Protein AF-A0A0C3QRH8-F1 (afdb_monomer)

Sequence (125 aa):
MNTTADIFKEQITERPEIPARFGEDGGRFYVYYDQLADELDEDLTKRLKSQLDSLLIFAGLFAGVNSAFLAFTLPMMSVDPADDTNALLLQLVKGVNATINFEADLPSATFSPPSAIYPVNILFA

Foldseek 3Di:
DCPPVVVLPDPPPDQDDDDPDPCPVVCVNVSNVVVVVVVVVVVVVVVVVVVVVVVVVVVVVVLVVLVVLCVVLVCLQADDPVQQVVVVVVCVVVVPPPQCDDPCSGPRVPDDGDPVSVCSNVVSD

Mean predicted aligned error: 12.83 Å

Organism: NCBI:txid1051891

Radius of gyration: 36.83 Å; Cα contacts (8 Å, |Δi|>4): 52; chains: 1; bounding box: 86×25×94 Å

InterPro domains:
  IPR045338 Domain of unknown function DUF6535 [PF20153] (32-124)

Structure (mmCIF, N/CA/C/O backbone):
data_AF-A0A0C3QRH8-F1
#
_entry.id   AF-A0A0C3QRH8-F1
#
loop_
_atom_site.group_PDB
_atom_site.id
_atom_site.type_symbol
_atom_site.label_atom_id
_atom_site.label_alt_id
_atom_site.label_comp_id
_atom_site.label_asym_id
_atom_site.label_entity_id
_atom_site.label_seq_id
_atom_site.pdbx_PDB_ins_code
_atom_site.Cartn_x
_atom_site.Cartn_y
_atom_site.Cartn_z
_atom_site.occupancy
_atom_site.B_iso_or_equiv
_atom_site.auth_seq_id
_atom_site.auth_comp_id
_atom_site.auth_asym_id
_atom_site.auth_atom_id
_atom_site.pdbx_PDB_model_num
ATOM 1 N N . MET A 1 1 ? 53.864 -3.051 -40.011 1.00 37.59 1 MET A N 1
ATOM 2 C CA . MET A 1 1 ? 53.149 -1.763 -40.132 1.00 37.59 1 MET A CA 1
ATOM 3 C C . MET A 1 1 ? 51.740 -2.001 -39.619 1.00 37.59 1 MET A C 1
ATOM 5 O O . MET A 1 1 ? 51.000 -2.759 -40.224 1.00 37.59 1 MET A O 1
ATOM 9 N N . ASN A 1 2 ? 51.467 -1.500 -38.416 1.00 41.66 2 ASN A N 1
ATOM 10 C CA . ASN A 1 2 ? 50.391 -1.899 -37.497 1.00 41.66 2 ASN A CA 1
ATOM 11 C C . ASN A 1 2 ? 49.078 -1.119 -37.722 1.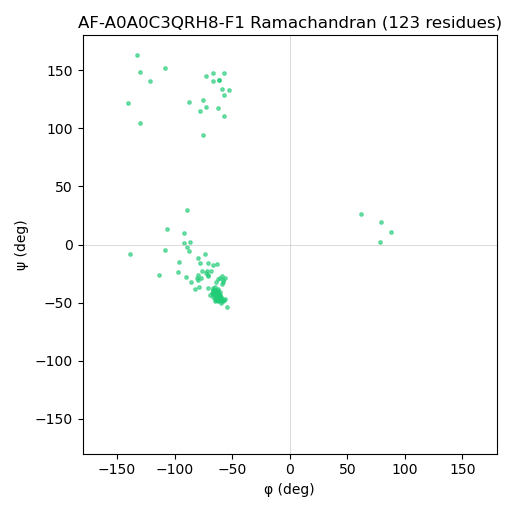00 41.66 2 ASN A C 1
ATOM 13 O O . ASN A 1 2 ? 48.340 -0.840 -36.788 1.00 41.66 2 ASN A O 1
ATOM 17 N N . THR A 1 3 ? 48.817 -0.688 -38.954 1.00 49.25 3 THR A N 1
ATOM 18 C CA . THR A 1 3 ? 47.925 0.453 -39.196 1.00 49.25 3 THR A CA 1
ATOM 19 C C . THR A 1 3 ? 46.440 0.118 -39.060 1.00 49.25 3 THR A C 1
ATOM 21 O O . THR A 1 3 ? 45.682 0.983 -38.660 1.00 49.25 3 THR A O 1
ATOM 24 N N . THR A 1 4 ? 46.000 -1.116 -39.319 1.00 47.69 4 THR A N 1
ATOM 25 C CA . THR A 1 4 ? 44.561 -1.448 -39.338 1.00 47.69 4 THR A CA 1
ATOM 26 C C . THR A 1 4 ? 43.958 -1.658 -37.947 1.00 47.69 4 THR A C 1
ATOM 28 O O . THR A 1 4 ? 42.769 -1.432 -37.767 1.00 47.69 4 THR A O 1
ATOM 31 N N . ALA A 1 5 ? 44.755 -2.062 -36.954 1.00 48.72 5 ALA A N 1
ATOM 32 C CA . ALA A 1 5 ? 44.266 -2.309 -35.594 1.00 48.72 5 ALA A CA 1
ATOM 33 C C . ALA A 1 5 ? 44.094 -1.014 -34.780 1.00 48.72 5 ALA A C 1
ATOM 35 O O . ALA A 1 5 ? 43.205 -0.937 -33.936 1.00 48.72 5 ALA A O 1
ATOM 36 N N . ASP A 1 6 ? 44.908 0.011 -35.056 1.00 48.38 6 ASP A N 1
ATOM 37 C CA . ASP A 1 6 ? 44.861 1.282 -34.322 1.00 48.38 6 ASP A CA 1
ATOM 38 C C . ASP A 1 6 ? 43.681 2.173 -34.734 1.00 48.38 6 ASP A C 1
ATOM 40 O O . ASP A 1 6 ? 43.204 2.965 -33.927 1.00 48.38 6 ASP A O 1
ATOM 44 N N . ILE A 1 7 ? 43.127 1.998 -35.939 1.00 52.47 7 ILE A N 1
ATOM 45 C CA . ILE A 1 7 ? 42.004 2.825 -36.401 1.00 52.47 7 ILE A CA 1
ATOM 46 C C . ILE A 1 7 ? 40.689 2.495 -35.670 1.00 52.47 7 ILE A C 1
ATOM 48 O O . ILE A 1 7 ? 39.794 3.336 -35.628 1.00 52.47 7 ILE A O 1
ATOM 52 N N . PHE A 1 8 ? 40.538 1.296 -35.089 1.00 52.06 8 PHE A N 1
ATOM 53 C CA . PHE A 1 8 ? 39.329 0.866 -34.354 1.00 52.06 8 PHE A CA 1
ATOM 54 C C . PHE A 1 8 ? 39.328 1.265 -32.867 1.00 52.06 8 PHE A C 1
ATOM 56 O O . PHE A 1 8 ? 38.398 0.916 -32.144 1.00 52.06 8 PHE A O 1
ATOM 63 N N . LYS A 1 9 ? 40.364 1.976 -32.402 1.00 49.59 9 LYS A N 1
ATOM 64 C CA . LYS A 1 9 ? 40.474 2.486 -31.024 1.00 49.59 9 LYS A CA 1
ATOM 65 C C . LYS A 1 9 ? 40.023 3.934 -30.850 1.00 49.59 9 LYS A C 1
ATOM 67 O O . LYS A 1 9 ? 39.838 4.359 -29.712 1.00 49.59 9 LYS A O 1
ATOM 72 N N . GLU A 1 10 ? 39.878 4.697 -31.930 1.00 54.59 10 GLU A N 1
ATOM 73 C CA . GLU A 1 10 ? 39.339 6.053 -31.839 1.00 54.59 10 GLU A CA 1
ATOM 74 C C . GLU A 1 10 ? 37.827 5.989 -31.634 1.00 54.59 10 GLU A C 1
ATOM 76 O O . GLU A 1 10 ? 37.112 5.364 -32.414 1.00 54.59 10 GLU A O 1
ATOM 81 N N . GLN A 1 11 ? 37.355 6.633 -30.565 1.00 54.94 11 GLN A N 1
ATOM 82 C CA . GLN A 1 11 ? 35.943 6.939 -30.367 1.00 54.94 11 GLN A CA 1
ATOM 83 C C . GLN A 1 11 ? 35.482 7.762 -31.570 1.00 54.94 11 GLN A C 1
ATOM 85 O O . GLN A 1 11 ? 35.946 8.881 -31.785 1.00 54.94 11 GLN A O 1
ATOM 90 N N . ILE A 1 12 ? 34.641 7.162 -32.405 1.00 57.81 12 ILE A N 1
ATOM 91 C CA . ILE A 1 12 ? 34.160 7.774 -33.637 1.00 57.81 12 ILE A CA 1
ATOM 92 C C . ILE A 1 12 ? 33.111 8.820 -33.230 1.00 57.81 12 ILE A C 1
ATOM 94 O O . ILE A 1 12 ? 31.951 8.500 -33.001 1.00 57.81 12 ILE A O 1
ATOM 98 N N . THR A 1 13 ? 33.534 10.075 -33.076 1.00 58.56 13 THR A N 1
ATOM 99 C CA . THR A 1 13 ? 32.685 11.180 -32.587 1.00 58.56 13 THR A CA 1
ATOM 100 C C . THR A 1 13 ? 31.731 11.727 -33.660 1.00 58.56 13 THR A C 1
ATOM 102 O O . THR A 1 13 ? 30.770 12.423 -33.340 1.00 58.56 13 THR A O 1
ATOM 105 N N . GLU A 1 14 ? 31.971 11.418 -34.938 1.00 64.94 14 GLU A N 1
ATOM 106 C CA . GLU A 1 14 ? 31.187 11.917 -36.074 1.00 64.94 14 GLU A CA 1
ATOM 107 C C . GLU A 1 14 ? 30.573 10.778 -36.888 1.00 64.94 14 GLU A C 1
ATOM 109 O O . GLU A 1 14 ? 31.199 9.745 -37.119 1.00 64.94 14 GLU A O 1
ATOM 114 N N . ARG A 1 15 ? 29.330 10.980 -37.344 1.00 68.25 15 ARG A N 1
ATOM 115 C CA . ARG A 1 15 ? 28.581 9.985 -38.114 1.00 68.25 15 ARG A CA 1
ATOM 116 C C . ARG A 1 15 ? 29.304 9.689 -39.442 1.00 68.25 15 ARG A C 1
ATOM 118 O O . ARG A 1 15 ? 29.383 10.596 -40.273 1.00 68.25 15 ARG A O 1
ATOM 125 N N . PRO A 1 16 ? 29.771 8.450 -39.686 1.00 70.56 16 PRO A N 1
ATOM 126 C CA . PRO A 1 16 ? 30.415 8.089 -40.942 1.00 70.56 16 PRO A CA 1
ATOM 127 C C . PRO A 1 16 ? 29.419 8.130 -42.109 1.00 70.56 16 PRO A C 1
ATOM 129 O O . PRO A 1 16 ? 28.225 7.854 -41.941 1.00 70.56 16 PRO A O 1
ATOM 13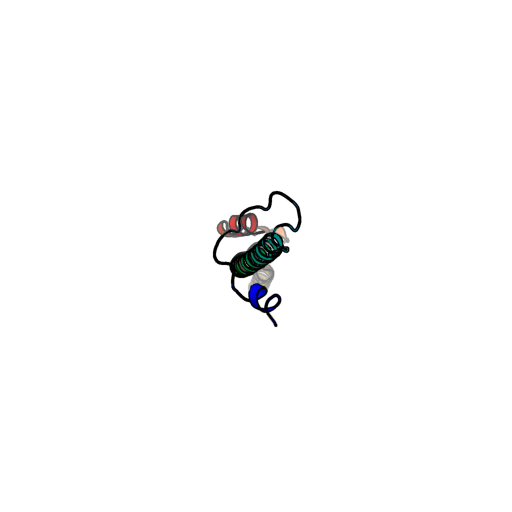2 N N . GLU A 1 17 ? 29.911 8.482 -43.300 1.00 72.94 17 GLU A N 1
ATOM 133 C CA . GLU A 1 17 ? 29.118 8.435 -44.531 1.00 72.94 17 GLU A CA 1
ATOM 134 C C . GLU A 1 17 ? 28.659 7.001 -44.820 1.00 72.94 17 GLU A C 1
ATOM 136 O O . GLU A 1 17 ? 29.391 6.037 -44.596 1.00 72.94 17 GLU A O 1
ATOM 141 N N . ILE A 1 18 ? 27.424 6.853 -45.305 1.00 75.94 18 ILE A N 1
ATOM 142 C CA . ILE A 1 18 ? 26.863 5.535 -45.613 1.00 75.94 18 ILE A CA 1
ATOM 143 C C . ILE A 1 18 ? 27.545 5.021 -46.890 1.00 75.94 18 ILE A C 1
ATOM 145 O O . ILE A 1 18 ? 27.395 5.660 -47.936 1.00 75.94 18 ILE A O 1
ATOM 149 N N . PRO A 1 19 ? 28.263 3.884 -46.848 1.00 76.25 19 PRO A N 1
ATOM 150 C CA . PRO A 1 19 ? 28.938 3.364 -48.030 1.00 76.25 19 PRO A CA 1
ATOM 151 C C . PRO A 1 19 ? 27.920 2.9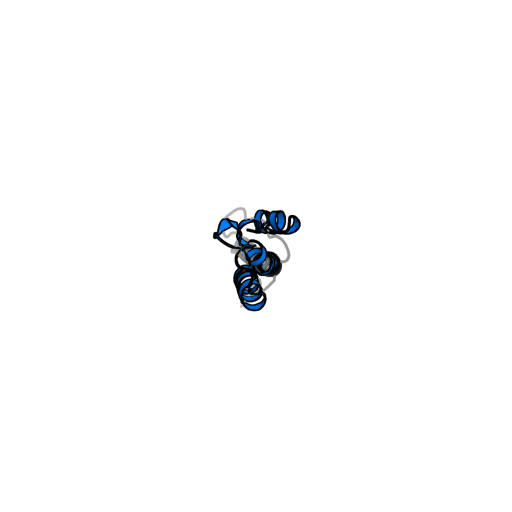19 -49.091 1.00 76.25 19 PRO A C 1
ATOM 153 O O . PRO A 1 19 ? 26.889 2.322 -48.774 1.00 76.25 19 PRO A O 1
ATOM 156 N N . ALA A 1 20 ? 28.212 3.187 -50.369 1.00 76.38 20 ALA A N 1
ATOM 157 C CA . ALA A 1 20 ? 27.333 2.828 -51.484 1.00 76.38 20 ALA A CA 1
ATOM 158 C C . ALA A 1 20 ? 27.299 1.310 -51.727 1.00 76.38 20 ALA A C 1
ATOM 160 O O . ALA A 1 20 ? 26.303 0.775 -52.225 1.00 76.38 20 ALA A O 1
ATOM 161 N N . ARG A 1 21 ? 28.379 0.600 -51.374 1.00 73.31 21 ARG A N 1
ATOM 162 C CA . ARG A 1 21 ? 28.452 -0.865 -51.400 1.00 73.31 21 ARG A CA 1
ATOM 163 C C . ARG A 1 21 ? 28.977 -1.413 -50.075 1.00 73.31 21 ARG A C 1
ATOM 165 O O . ARG A 1 21 ? 29.802 -0.812 -49.397 1.00 73.31 21 ARG A O 1
ATOM 172 N N . PHE A 1 22 ? 28.502 -2.602 -49.715 1.00 70.50 22 PHE A N 1
ATOM 173 C CA . PHE A 1 22 ? 28.902 -3.280 -48.484 1.00 70.50 22 PHE A CA 1
ATOM 174 C C . PHE A 1 22 ? 30.426 -3.484 -48.417 1.00 70.50 22 PHE A C 1
ATOM 176 O O . PHE A 1 22 ? 31.019 -4.016 -49.356 1.00 70.50 22 PHE A O 1
ATOM 183 N N . GLY A 1 23 ? 31.045 -3.081 -47.303 1.00 68.88 23 GLY A N 1
ATOM 184 C CA . GLY A 1 23 ? 32.482 -3.248 -47.056 1.00 68.88 23 GLY A CA 1
ATOM 185 C C . GLY A 1 23 ? 33.397 -2.244 -47.769 1.00 68.88 23 GLY A C 1
ATOM 186 O O . GLY A 1 23 ? 34.611 -2.338 -47.611 1.00 68.88 23 GLY A O 1
ATOM 187 N N . GLU A 1 24 ? 32.844 -1.278 -48.510 1.00 77.00 24 GLU A N 1
ATOM 188 C CA . GLU A 1 24 ? 33.610 -0.239 -49.218 1.00 77.00 24 GLU A CA 1
ATOM 189 C C . GLU A 1 24 ? 34.413 0.663 -48.265 1.00 77.00 24 GLU A C 1
ATOM 191 O O . GLU A 1 24 ? 35.503 1.107 -48.614 1.00 77.00 24 GLU A O 1
ATOM 196 N N . ASP A 1 25 ? 33.931 0.856 -47.033 1.00 71.75 25 ASP A N 1
ATOM 197 C CA . ASP A 1 25 ? 34.628 1.629 -46.000 1.00 71.75 25 ASP A CA 1
ATOM 198 C C . ASP A 1 25 ? 35.542 0.785 -45.088 1.00 71.75 25 ASP A C 1
ATOM 200 O O . ASP A 1 25 ? 36.141 1.316 -44.157 1.00 71.75 25 ASP A O 1
ATOM 204 N N . GLY A 1 26 ? 35.646 -0.531 -45.315 1.00 76.88 26 GLY A N 1
ATOM 205 C CA . GLY A 1 26 ? 36.388 -1.437 -44.431 1.00 76.88 26 GLY A CA 1
ATOM 206 C C . GLY A 1 26 ? 35.653 -1.855 -43.146 1.00 76.88 26 GLY A C 1
ATOM 207 O O . GLY A 1 26 ? 36.299 -2.312 -42.205 1.00 76.88 26 GLY A O 1
ATOM 208 N N . GLY A 1 27 ? 34.324 -1.717 -43.091 1.00 76.00 27 GLY A N 1
ATOM 209 C CA . GLY A 1 27 ? 33.461 -2.102 -41.965 1.00 76.00 27 GLY A CA 1
ATOM 210 C C . GLY A 1 27 ? 33.280 -1.021 -40.890 1.00 76.00 27 GLY A C 1
ATOM 211 O O . GLY A 1 27 ? 32.752 -1.306 -39.818 1.00 76.00 27 GLY A O 1
ATOM 212 N N . ARG A 1 28 ? 33.713 0.214 -41.149 1.00 76.00 28 ARG A N 1
ATOM 213 C CA . ARG A 1 28 ? 33.793 1.309 -40.165 1.00 76.00 28 ARG A CA 1
ATOM 214 C C . ARG A 1 28 ? 32.407 1.816 -39.774 1.00 76.00 28 ARG A C 1
ATOM 216 O O . ARG A 1 28 ? 32.166 2.056 -38.597 1.00 76.00 28 ARG A O 1
ATOM 223 N N . PHE A 1 29 ? 31.484 1.878 -40.730 1.00 80.44 29 PHE A N 1
ATOM 224 C CA . PHE A 1 29 ? 30.073 2.194 -40.529 1.00 80.44 29 PHE A CA 1
ATOM 225 C C . PHE A 1 29 ? 29.390 1.179 -39.608 1.00 80.44 29 PHE A C 1
ATOM 227 O O . PHE A 1 29 ? 28.652 1.566 -38.706 1.00 80.44 29 PHE A O 1
ATOM 234 N N . TYR A 1 30 ? 29.661 -0.116 -39.800 1.00 80.62 30 TYR A N 1
ATOM 235 C CA . TYR A 1 30 ? 29.092 -1.169 -38.958 1.00 80.62 30 TYR A CA 1
ATOM 236 C C . TYR A 1 30 ? 29.659 -1.129 -37.543 1.00 80.62 30 TYR A C 1
ATOM 238 O O . TYR A 1 30 ? 28.884 -1.199 -36.603 1.00 80.62 30 TYR A O 1
ATOM 246 N N . VAL A 1 31 ? 30.973 -0.940 -37.386 1.00 82.88 31 VAL A N 1
ATOM 247 C CA . VAL A 1 31 ? 31.594 -0.790 -36.059 1.00 82.88 31 VAL A CA 1
ATOM 248 C C . VAL A 1 31 ? 31.068 0.449 -35.331 1.00 82.88 31 VAL A C 1
ATOM 250 O O . VAL A 1 31 ? 30.798 0.376 -34.139 1.00 82.88 31 VAL A O 1
ATOM 253 N N . TYR A 1 32 ? 30.874 1.568 -36.033 1.00 83.12 32 TYR A N 1
ATOM 254 C CA . TYR A 1 32 ? 30.250 2.761 -35.457 1.00 83.12 32 TYR A CA 1
ATOM 255 C C . TYR A 1 32 ? 28.816 2.495 -34.991 1.00 83.12 32 TYR A C 1
ATOM 257 O O . TYR A 1 32 ? 28.437 2.896 -33.895 1.00 83.12 32 TYR A O 1
ATOM 265 N N . TYR A 1 33 ? 28.013 1.823 -35.820 1.00 83.38 33 TYR A N 1
ATOM 266 C CA . TYR A 1 33 ? 26.634 1.502 -35.469 1.00 83.38 33 TYR A CA 1
ATOM 267 C C . TYR A 1 33 ? 26.553 0.530 -34.288 1.00 83.38 33 TYR A C 1
ATOM 269 O O . TYR A 1 33 ? 25.711 0.723 -33.422 1.00 83.38 33 TYR A O 1
ATOM 277 N N . ASP A 1 34 ? 27.434 -0.470 -34.240 1.00 87.38 34 ASP A N 1
ATOM 278 C CA . ASP A 1 34 ? 27.530 -1.442 -33.144 1.00 87.38 34 ASP A CA 1
ATOM 279 C C . ASP A 1 34 ? 27.892 -0.739 -31.827 1.00 87.38 34 ASP A C 1
ATOM 281 O O . ASP A 1 34 ? 27.199 -0.894 -30.830 1.00 87.38 34 ASP A O 1
ATOM 285 N N . GLN A 1 35 ? 28.885 0.159 -31.856 1.00 86.19 35 GLN A N 1
ATOM 286 C CA . GLN A 1 35 ? 29.250 0.987 -30.701 1.00 86.19 35 GLN A CA 1
ATOM 287 C C . GLN A 1 35 ? 28.107 1.901 -30.244 1.00 86.19 35 GLN A C 1
ATOM 289 O O . GLN A 1 35 ? 27.866 2.033 -29.047 1.00 86.19 35 GLN A O 1
ATOM 294 N N . LEU A 1 36 ? 27.397 2.529 -31.186 1.00 86.56 36 LEU A N 1
ATOM 295 C CA . LEU A 1 36 ? 26.256 3.390 -30.877 1.00 86.56 36 LEU A CA 1
ATOM 296 C C . LEU A 1 36 ? 25.083 2.590 -30.295 1.00 86.56 36 LEU A C 1
ATOM 298 O O . LEU A 1 36 ? 24.395 3.077 -29.400 1.00 86.56 36 LEU A O 1
ATOM 302 N N . ALA A 1 37 ? 24.837 1.386 -30.816 1.00 87.69 37 ALA A N 1
ATOM 303 C CA . ALA A 1 37 ? 23.811 0.486 -30.309 1.00 87.69 37 ALA A CA 1
ATOM 304 C C . ALA A 1 37 ? 24.148 0.026 -28.885 1.00 87.69 37 ALA A C 1
ATOM 306 O O . ALA A 1 37 ? 23.301 0.147 -28.004 1.00 87.69 37 ALA A O 1
ATOM 307 N N . ASP A 1 38 ? 25.393 -0.387 -28.641 1.00 90.88 38 ASP A N 1
ATOM 308 C CA . ASP A 1 38 ? 25.873 -0.774 -27.313 1.00 90.88 38 ASP A CA 1
ATOM 309 C C . ASP A 1 38 ? 25.763 0.380 -26.303 1.00 90.88 38 ASP A C 1
ATOM 311 O O . ASP A 1 38 ? 25.278 0.184 -25.187 1.00 90.88 38 ASP A O 1
ATOM 315 N N . GLU A 1 39 ? 26.163 1.600 -26.685 1.00 90.44 39 GLU A N 1
ATOM 316 C CA . GLU A 1 39 ? 26.049 2.784 -25.823 1.00 90.44 39 GLU A CA 1
ATOM 317 C C . GLU A 1 39 ? 24.584 3.101 -25.493 1.00 90.44 39 GLU A C 1
ATOM 319 O O . GLU A 1 39 ? 24.241 3.371 -24.337 1.00 90.44 39 GLU A O 1
ATOM 324 N N . LEU A 1 40 ? 23.705 3.040 -26.498 1.00 90.38 40 LEU A N 1
ATOM 325 C CA . LEU A 1 40 ? 22.281 3.302 -26.325 1.00 90.38 40 LEU A CA 1
ATOM 326 C C . LEU A 1 40 ? 21.619 2.259 -25.421 1.00 90.38 40 LEU A C 1
ATOM 328 O O . LEU A 1 40 ? 20.833 2.622 -24.542 1.00 90.38 40 LEU A O 1
ATOM 332 N N . ASP A 1 41 ? 21.934 0.981 -25.620 1.00 93.75 41 ASP A N 1
ATOM 333 C CA . ASP A 1 41 ? 21.397 -0.119 -24.823 1.00 93.75 41 ASP A CA 1
ATOM 334 C C . ASP A 1 41 ? 21.905 -0.052 -23.377 1.00 93.75 41 ASP A C 1
ATOM 336 O O . ASP A 1 41 ? 21.137 -0.271 -22.428 1.00 93.75 41 ASP A O 1
ATOM 340 N N . GLU A 1 42 ? 23.175 0.314 -23.180 1.00 94.50 42 GLU A N 1
ATOM 341 C CA . GLU A 1 42 ? 23.748 0.500 -21.852 1.00 94.50 42 GLU A CA 1
ATOM 342 C C . GLU A 1 42 ? 23.118 1.702 -21.122 1.00 94.50 42 GLU A C 1
ATOM 344 O O . GLU A 1 42 ? 22.730 1.566 -19.954 1.00 94.50 42 GLU A O 1
ATOM 349 N N . ASP A 1 43 ? 22.951 2.856 -21.785 1.00 93.75 43 ASP A N 1
ATOM 350 C CA . ASP A 1 43 ? 22.261 4.026 -21.217 1.00 93.75 43 ASP A CA 1
ATOM 351 C C . ASP A 1 43 ? 20.801 3.708 -20.884 1.00 93.75 43 ASP A C 1
ATOM 353 O O . ASP A 1 43 ? 20.333 3.986 -19.774 1.00 93.75 43 ASP A O 1
ATOM 357 N N . LEU A 1 44 ? 20.081 3.062 -21.808 1.00 93.44 44 LEU A N 1
ATOM 358 C CA . LEU A 1 44 ? 18.692 2.664 -21.601 1.00 93.44 44 LEU A CA 1
ATOM 359 C C . LEU A 1 44 ? 18.575 1.757 -20.380 1.00 93.44 44 LEU A C 1
ATOM 361 O O . LEU A 1 44 ? 17.742 2.013 -19.507 1.00 93.44 44 LEU A O 1
ATOM 365 N N . THR A 1 45 ? 19.423 0.735 -20.282 1.00 95.00 45 THR A N 1
ATOM 366 C CA . THR A 1 45 ? 19.389 -0.219 -19.170 1.00 95.00 45 THR A CA 1
ATOM 367 C C . THR A 1 45 ? 19.726 0.460 -17.843 1.00 95.00 45 THR A C 1
ATOM 369 O O . THR A 1 45 ? 19.041 0.233 -16.841 1.00 95.00 45 THR A O 1
ATOM 372 N N . LYS A 1 46 ? 20.735 1.343 -17.816 1.00 95.19 46 LYS A N 1
ATOM 373 C CA . LYS A 1 46 ? 21.101 2.123 -16.621 1.00 95.19 46 LYS A CA 1
ATOM 374 C C . LYS A 1 46 ? 19.967 3.045 -16.182 1.00 95.19 46 LYS A C 1
ATOM 376 O O . LYS A 1 46 ? 19.611 3.053 -14.999 1.00 95.19 46 LYS A O 1
ATOM 381 N N . ARG A 1 47 ? 19.371 3.793 -17.116 1.00 94.12 47 ARG A N 1
ATOM 382 C CA . ARG A 1 47 ? 18.260 4.709 -16.832 1.00 94.12 47 ARG A CA 1
ATOM 383 C C . ARG A 1 47 ? 17.037 3.948 -16.343 1.00 94.12 47 ARG A C 1
ATOM 385 O O . ARG A 1 47 ? 16.474 4.319 -15.317 1.00 94.12 47 ARG A O 1
ATOM 392 N N . LEU A 1 48 ? 16.666 2.867 -17.024 1.00 94.50 48 LEU A N 1
ATOM 393 C CA . LEU A 1 48 ? 15.512 2.057 -16.658 1.00 94.50 48 LEU A CA 1
ATOM 394 C C . LEU A 1 48 ? 15.693 1.429 -15.275 1.00 94.50 48 LEU A C 1
ATOM 396 O O . LEU A 1 48 ? 14.782 1.495 -14.455 1.00 94.50 48 LEU A O 1
ATOM 400 N N . LYS A 1 49 ? 16.883 0.895 -14.975 1.00 95.19 49 LYS A N 1
ATOM 401 C CA . LYS A 1 49 ? 17.208 0.372 -13.644 1.00 95.19 49 LYS A CA 1
ATOM 402 C C . LYS A 1 49 ? 17.072 1.447 -12.565 1.00 95.19 49 LYS A C 1
ATOM 404 O O . LYS A 1 49 ? 16.450 1.190 -11.542 1.00 95.19 49 LYS A O 1
ATOM 409 N N . SER A 1 50 ? 17.627 2.636 -12.798 1.00 94.25 50 SER A N 1
ATOM 410 C CA . SER A 1 50 ? 17.552 3.761 -11.856 1.00 94.25 50 SER A CA 1
ATOM 411 C C . SER A 1 50 ? 16.106 4.212 -11.607 1.00 94.25 50 SER A C 1
ATOM 413 O O . SER A 1 50 ? 15.679 4.381 -10.465 1.00 94.25 50 SER A O 1
ATOM 415 N N . GLN A 1 51 ? 15.312 4.336 -12.672 1.00 95.12 51 GLN A N 1
ATOM 416 C CA . GLN A 1 51 ? 13.899 4.703 -12.566 1.00 95.12 51 GLN A CA 1
ATOM 417 C C . GLN A 1 51 ? 13.078 3.631 -11.846 1.00 95.12 51 GLN A C 1
ATOM 419 O O . GLN A 1 51 ? 12.220 3.964 -11.029 1.00 95.12 51 GLN A O 1
ATOM 424 N N . LEU A 1 52 ? 13.347 2.355 -12.124 1.00 95.88 52 LEU A N 1
ATOM 425 C CA . LEU A 1 52 ? 12.650 1.238 -11.499 1.00 95.88 52 LEU A CA 1
ATOM 426 C C . LEU A 1 52 ? 12.989 1.136 -10.010 1.00 95.88 52 LEU A C 1
ATOM 428 O O . LEU A 1 52 ? 12.078 0.956 -9.213 1.00 95.88 52 LEU A O 1
ATOM 432 N N . ASP A 1 53 ? 14.250 1.324 -9.621 1.00 95.75 53 ASP A N 1
ATOM 433 C CA . ASP A 1 53 ? 14.663 1.342 -8.211 1.00 95.75 53 ASP A CA 1
ATOM 434 C C . ASP A 1 53 ? 13.900 2.419 -7.421 1.00 95.75 53 ASP A C 1
ATOM 436 O O . ASP A 1 53 ? 13.273 2.142 -6.397 1.00 95.75 53 ASP A O 1
ATOM 440 N N . SER A 1 54 ? 13.825 3.635 -7.969 1.00 95.38 54 SER A N 1
ATOM 441 C CA . SER A 1 54 ? 13.042 4.716 -7.367 1.00 95.38 54 SER A CA 1
ATOM 442 C C . SER A 1 54 ? 11.544 4.390 -7.296 1.00 95.38 54 SER A C 1
ATOM 444 O O . SER A 1 54 ? 10.924 4.578 -6.247 1.00 95.38 54 SER A O 1
ATOM 446 N N . LEU A 1 55 ? 10.957 3.866 -8.378 1.00 96.38 55 LEU A N 1
ATOM 447 C CA . LEU A 1 55 ? 9.537 3.514 -8.415 1.00 96.38 55 LEU A CA 1
ATOM 448 C C . LEU A 1 55 ? 9.198 2.405 -7.413 1.00 96.38 55 LEU A C 1
ATOM 450 O O . LEU A 1 55 ? 8.164 2.487 -6.754 1.00 96.38 55 LEU A O 1
ATOM 454 N N . LEU A 1 56 ? 10.060 1.396 -7.265 1.00 95.38 56 LEU A N 1
ATOM 455 C CA . LEU A 1 56 ? 9.860 0.300 -6.317 1.00 95.38 56 LEU A CA 1
ATOM 456 C C . LEU A 1 56 ? 9.927 0.777 -4.867 1.00 95.38 56 LEU A C 1
ATOM 458 O O . LEU A 1 56 ? 9.128 0.317 -4.053 1.00 95.38 56 LEU A O 1
ATOM 462 N N . ILE A 1 57 ? 10.810 1.724 -4.543 1.00 96.12 57 ILE A N 1
ATOM 463 C CA . ILE A 1 57 ? 10.852 2.338 -3.208 1.00 96.12 57 ILE A CA 1
ATOM 464 C C . ILE A 1 57 ? 9.525 3.045 -2.908 1.00 96.12 57 ILE A C 1
ATOM 466 O O . ILE A 1 57 ? 8.934 2.825 -1.848 1.00 96.12 57 ILE A O 1
ATOM 470 N N . PHE A 1 58 ? 9.013 3.851 -3.843 1.00 96.00 58 PHE A N 1
ATOM 471 C CA . PHE A 1 58 ? 7.731 4.536 -3.655 1.00 96.00 58 PHE A CA 1
ATOM 472 C C . PHE A 1 58 ? 6.547 3.569 -3.609 1.00 96.00 58 PHE A C 1
ATOM 474 O O . PHE A 1 58 ? 5.672 3.725 -2.759 1.00 96.00 58 PHE A O 1
ATOM 481 N N . ALA A 1 59 ? 6.530 2.553 -4.472 1.00 96.56 59 ALA A N 1
ATOM 482 C CA . ALA A 1 59 ? 5.491 1.531 -4.483 1.00 96.56 59 ALA A CA 1
ATOM 483 C C . ALA A 1 59 ? 5.478 0.738 -3.169 1.00 96.56 59 ALA A C 1
ATOM 485 O O . ALA A 1 59 ? 4.417 0.542 -2.582 1.00 96.56 59 ALA A O 1
ATOM 486 N N . GLY A 1 60 ? 6.652 0.340 -2.674 1.00 95.94 60 GLY A N 1
ATOM 487 C CA . GLY A 1 60 ? 6.800 -0.354 -1.399 1.00 95.94 60 GLY A CA 1
ATOM 488 C C . GLY A 1 60 ? 6.356 0.504 -0.216 1.00 95.94 60 GLY A C 1
ATOM 489 O O . GLY A 1 60 ? 5.614 0.025 0.639 1.00 95.94 60 GLY A O 1
ATOM 490 N N . LEU A 1 61 ? 6.739 1.784 -0.187 1.00 96.19 61 LEU A N 1
ATOM 491 C CA . LEU A 1 61 ? 6.309 2.711 0.861 1.00 96.19 61 LEU A CA 1
ATOM 492 C C . LEU A 1 61 ? 4.792 2.927 0.829 1.00 96.19 61 LEU A C 1
ATOM 494 O O . LEU A 1 61 ? 4.144 2.871 1.870 1.00 96.19 61 LEU A O 1
ATOM 498 N N . PHE A 1 62 ? 4.217 3.125 -0.356 1.00 93.81 62 PHE A N 1
ATOM 499 C CA . PHE A 1 62 ? 2.777 3.295 -0.524 1.00 93.81 62 PHE A CA 1
ATOM 500 C C . PHE A 1 62 ? 2.002 2.046 -0.083 1.00 93.81 62 PHE A C 1
ATOM 502 O O . PHE A 1 62 ? 1.078 2.144 0.724 1.00 93.81 62 PHE A O 1
ATOM 509 N N . ALA A 1 63 ? 2.423 0.863 -0.538 1.00 94.62 63 ALA A N 1
ATOM 510 C CA . ALA A 1 63 ? 1.832 -0.406 -0.125 1.00 94.62 63 ALA A CA 1
ATOM 511 C C . ALA A 1 63 ? 1.964 -0.630 1.389 1.00 94.62 63 ALA A C 1
ATOM 513 O O . ALA A 1 63 ? 1.011 -1.064 2.036 1.00 94.62 63 ALA A O 1
ATOM 514 N N . GLY A 1 64 ? 3.119 -0.291 1.968 1.00 94.81 64 GLY A N 1
ATOM 515 C CA . GLY A 1 64 ? 3.372 -0.395 3.403 1.00 94.81 64 GLY A CA 1
ATOM 516 C C . GLY A 1 64 ? 2.470 0.519 4.231 1.00 94.81 64 GLY A C 1
ATOM 517 O O . GLY A 1 64 ? 1.891 0.069 5.216 1.00 94.81 64 GLY A O 1
ATOM 518 N N . VAL A 1 65 ? 2.290 1.775 3.812 1.00 93.81 65 VAL A N 1
ATOM 519 C CA . VAL A 1 65 ? 1.390 2.730 4.478 1.00 93.81 65 VAL A CA 1
ATOM 520 C C . VAL A 1 65 ? -0.058 2.235 4.430 1.00 93.81 65 VAL A C 1
ATOM 522 O O . VAL A 1 65 ? -0.706 2.178 5.474 1.00 93.81 65 VAL A O 1
ATOM 525 N N . ASN A 1 66 ? -0.549 1.800 3.266 1.00 92.75 66 ASN A N 1
ATO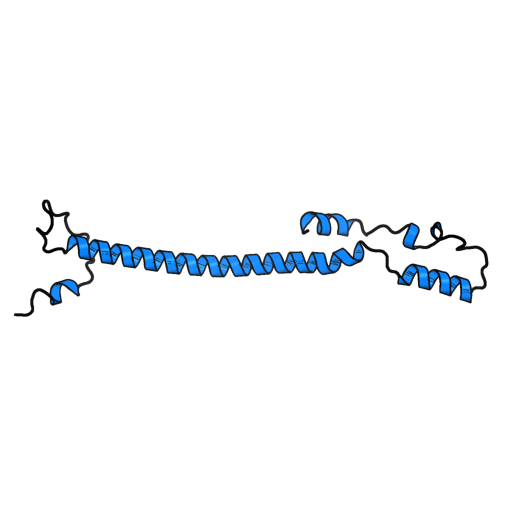M 526 C CA . ASN A 1 66 ? -1.908 1.255 3.139 1.00 92.75 66 ASN A CA 1
ATOM 527 C C . ASN A 1 66 ? -2.102 0.003 4.008 1.00 92.75 66 ASN A C 1
ATOM 529 O O . ASN A 1 66 ? -3.090 -0.105 4.734 1.00 92.75 66 ASN A O 1
ATOM 533 N N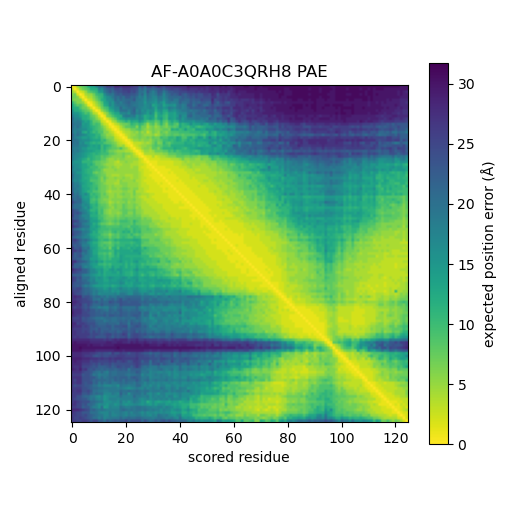 . SER A 1 67 ? -1.117 -0.899 4.007 1.00 92.81 67 SER A N 1
ATOM 534 C CA . SER A 1 67 ? -1.134 -2.111 4.834 1.00 92.81 67 SER A CA 1
ATOM 535 C C . SER A 1 67 ? -1.145 -1.785 6.329 1.00 92.81 67 SER A C 1
ATOM 537 O O . SER A 1 67 ? -1.839 -2.449 7.093 1.00 92.81 67 SER A O 1
ATOM 539 N N . ALA A 1 68 ? -0.415 -0.754 6.765 1.00 92.56 68 ALA A N 1
ATOM 540 C CA . ALA A 1 68 ? -0.407 -0.317 8.159 1.00 92.56 68 ALA A CA 1
ATOM 541 C C . ALA A 1 68 ? -1.765 0.262 8.586 1.00 92.56 68 ALA A C 1
ATOM 543 O O . ALA A 1 68 ? -2.262 -0.073 9.662 1.00 92.56 68 ALA A O 1
ATOM 544 N N . PHE A 1 69 ? -2.393 1.082 7.735 1.00 90.75 69 PHE A N 1
ATOM 545 C CA . PHE A 1 69 ? -3.743 1.587 7.990 1.00 90.75 69 PHE A CA 1
ATOM 546 C C . PHE A 1 69 ? -4.760 0.451 8.091 1.00 90.75 69 PHE A C 1
ATOM 548 O O . PHE A 1 69 ? -5.547 0.428 9.036 1.00 90.75 69 PHE A O 1
ATOM 555 N N . LEU A 1 70 ? -4.717 -0.520 7.179 1.00 90.75 70 LEU A N 1
ATOM 556 C CA . LEU A 1 70 ? -5.558 -1.715 7.254 1.00 90.75 70 LEU A CA 1
ATOM 557 C C . LEU A 1 70 ? -5.301 -2.509 8.535 1.00 90.75 70 LEU A C 1
ATOM 559 O O . LEU A 1 70 ? -6.239 -2.796 9.265 1.00 90.75 70 LEU A O 1
ATOM 563 N N . ALA A 1 71 ? -4.045 -2.817 8.864 1.00 91.75 71 ALA A N 1
ATOM 564 C CA . ALA A 1 71 ? -3.707 -3.593 10.057 1.00 91.75 71 ALA A CA 1
ATOM 565 C C . ALA A 1 71 ? -4.198 -2.930 11.355 1.00 91.75 71 ALA A C 1
ATOM 567 O O . ALA A 1 71 ? -4.588 -3.621 12.293 1.00 91.75 71 ALA A O 1
ATOM 568 N N . PHE A 1 72 ? -4.203 -1.596 11.405 1.00 89.69 72 PHE A N 1
ATOM 569 C CA . PHE A 1 72 ? -4.701 -0.846 12.555 1.00 89.69 72 PHE A CA 1
ATOM 570 C C . PHE A 1 72 ? -6.230 -0.747 12.594 1.00 89.69 72 PHE A C 1
ATOM 572 O O . PHE A 1 72 ? -6.826 -0.784 13.668 1.00 89.69 72 PHE A O 1
ATOM 579 N N . THR A 1 73 ? -6.873 -0.608 11.434 1.00 90.62 73 THR A N 1
ATOM 580 C CA . THR A 1 73 ? -8.306 -0.298 11.355 1.00 90.62 73 THR A CA 1
ATOM 581 C C . THR A 1 73 ? -9.202 -1.517 11.140 1.00 90.62 73 THR A C 1
ATOM 583 O O . THR A 1 73 ? -10.357 -1.479 11.556 1.00 90.62 73 THR A O 1
ATOM 586 N N . LEU A 1 74 ? -8.688 -2.615 10.578 1.00 89.88 74 LEU A N 1
ATOM 587 C CA . LEU A 1 74 ? -9.408 -3.886 10.436 1.00 89.88 74 LEU A CA 1
ATOM 588 C C . LEU A 1 74 ? -9.913 -4.423 11.787 1.00 89.88 74 LEU A C 1
ATOM 590 O O . LEU A 1 74 ? -11.096 -4.753 11.871 1.00 89.88 74 LEU A O 1
ATOM 594 N N . PRO A 1 75 ? -9.102 -4.469 12.869 1.00 89.25 75 PRO A N 1
ATOM 595 C CA . PRO A 1 75 ? -9.578 -4.942 14.170 1.00 89.25 75 PRO A CA 1
ATOM 596 C C . PRO A 1 75 ? -10.727 -4.100 14.731 1.00 89.25 75 PRO A C 1
ATOM 598 O O . PRO A 1 75 ? -11.589 -4.626 15.423 1.00 89.25 75 PRO A O 1
ATOM 601 N N . MET A 1 76 ? -10.781 -2.810 14.388 1.00 88.38 76 MET A N 1
ATOM 602 C CA . MET A 1 76 ? -11.832 -1.893 14.841 1.00 88.38 76 MET A CA 1
ATOM 603 C C . MET A 1 76 ? -13.185 -2.128 14.153 1.00 88.38 76 MET A C 1
ATOM 605 O O . MET A 1 76 ? -14.177 -1.509 14.534 1.00 88.38 76 MET A O 1
ATOM 609 N N . MET A 1 77 ? -13.240 -2.993 13.134 1.00 86.81 77 MET A N 1
ATOM 610 C CA . MET A 1 77 ? -14.492 -3.456 12.527 1.00 86.81 77 MET A CA 1
ATOM 611 C C . MET A 1 77 ? -15.061 -4.707 13.206 1.00 86.81 77 MET A C 1
ATOM 613 O O . MET A 1 77 ? -16.130 -5.171 12.814 1.00 86.81 77 MET A O 1
ATOM 617 N N . SER A 1 78 ? -14.367 -5.249 14.208 1.00 88.50 78 SER A N 1
ATOM 618 C CA . SER A 1 78 ? -14.837 -6.365 15.020 1.00 88.50 78 SER A CA 1
ATOM 619 C C . SER A 1 78 ? -15.192 -5.896 16.425 1.00 88.50 78 SER A C 1
ATOM 621 O O . SER A 1 78 ? -14.610 -4.952 16.954 1.00 88.50 78 SER A O 1
ATOM 623 N N . VAL A 1 79 ? -16.130 -6.613 17.034 1.00 86.75 79 VAL A N 1
ATOM 624 C CA . VAL A 1 79 ? -16.479 -6.479 18.448 1.00 86.75 79 VAL A CA 1
ATOM 625 C C . VAL A 1 79 ? -15.268 -6.817 19.325 1.00 86.75 79 VAL A C 1
ATOM 627 O O . VAL A 1 79 ? -14.552 -7.778 19.023 1.00 86.75 79 VAL A O 1
ATOM 630 N N . ASP A 1 80 ? -15.074 -6.080 20.425 1.00 87.44 80 ASP A N 1
ATOM 631 C CA . ASP A 1 80 ? -14.154 -6.470 21.496 1.00 87.44 80 ASP A CA 1
ATOM 632 C C . ASP A 1 80 ? -14.802 -7.560 22.380 1.00 87.44 80 ASP A C 1
ATOM 634 O O . ASP A 1 80 ? -15.796 -7.293 23.061 1.00 87.44 80 ASP A O 1
ATOM 638 N N . PRO A 1 81 ? -14.262 -8.793 22.421 1.00 79.38 81 PRO A N 1
ATOM 639 C CA . PRO A 1 81 ? -14.809 -9.863 23.260 1.00 79.38 81 PRO A CA 1
ATOM 640 C C . PRO A 1 81 ? -14.752 -9.556 24.770 1.00 79.38 81 PRO A C 1
ATOM 642 O O . PRO A 1 81 ? -15.435 -10.208 25.569 1.00 79.38 81 PRO A O 1
ATOM 645 N N . ALA A 1 82 ? -13.943 -8.578 25.191 1.00 88.94 82 ALA A N 1
ATOM 646 C CA . ALA A 1 82 ? -13.891 -8.144 26.578 1.00 88.94 82 ALA A CA 1
ATOM 647 C C . ALA A 1 82 ? -15.155 -7.385 27.011 1.00 88.94 82 ALA A C 1
ATOM 649 O O . ALA A 1 82 ? -15.491 -7.434 28.194 1.00 88.94 82 ALA A O 1
ATOM 650 N N . ASP A 1 83 ? -15.882 -6.734 26.098 1.00 88.12 83 ASP A N 1
ATOM 651 C CA . ASP A 1 83 ? -17.063 -5.931 26.442 1.00 88.12 83 ASP A CA 1
ATOM 652 C C . ASP A 1 83 ? -18.184 -6.789 27.042 1.00 88.12 83 ASP A C 1
ATOM 654 O O . ASP A 1 83 ? -18.705 -6.481 28.119 1.00 88.12 83 ASP A O 1
ATOM 658 N N . ASP A 1 84 ? -18.495 -7.920 26.406 1.00 90.12 84 ASP A N 1
ATOM 659 C CA . ASP A 1 84 ? -19.495 -8.874 26.899 1.00 90.12 84 ASP A CA 1
ATOM 660 C C . ASP A 1 84 ? -19.061 -9.481 28.234 1.00 90.12 84 ASP A C 1
ATOM 662 O O . ASP A 1 84 ? -19.836 -9.555 29.190 1.00 90.12 84 ASP A O 1
ATOM 666 N N . THR A 1 85 ? -17.784 -9.859 28.330 1.00 91.00 85 THR A N 1
ATOM 667 C CA . THR A 1 85 ? -17.213 -10.436 29.551 1.00 91.00 85 THR A CA 1
ATOM 668 C C . THR A 1 85 ? -17.309 -9.449 30.717 1.00 91.00 85 THR A C 1
ATOM 670 O O . THR A 1 85 ? -17.736 -9.815 31.812 1.00 91.00 85 THR A O 1
ATOM 673 N N . ASN A 1 86 ? -16.967 -8.181 30.485 1.00 91.19 86 ASN A N 1
ATOM 674 C CA . ASN A 1 86 ? -17.034 -7.124 31.488 1.00 91.19 86 ASN A CA 1
ATOM 675 C C . ASN A 1 86 ? -18.478 -6.845 31.924 1.00 91.19 86 ASN A C 1
ATOM 677 O O . ASN A 1 86 ? -18.730 -6.672 33.118 1.00 91.19 86 ASN A O 1
ATOM 681 N N . ALA A 1 87 ? -19.432 -6.842 30.988 1.00 88.62 87 ALA A N 1
ATOM 682 C CA . ALA A 1 87 ? -20.848 -6.655 31.290 1.00 88.62 87 ALA A CA 1
ATOM 683 C C . ALA A 1 87 ? -21.406 -7.802 32.155 1.00 88.62 87 ALA A C 1
ATOM 685 O O . ALA A 1 87 ? -22.070 -7.552 33.166 1.00 88.62 87 ALA A O 1
ATOM 686 N N . LEU A 1 88 ? -21.063 -9.051 31.823 1.00 89.31 88 LEU A N 1
ATOM 687 C CA . LEU A 1 88 ? -21.450 -10.235 32.594 1.00 89.31 88 LEU A CA 1
ATOM 688 C C . LEU A 1 88 ? -20.808 -10.259 33.991 1.00 89.31 88 LEU A C 1
ATOM 690 O O . LEU A 1 88 ? -21.490 -10.534 34.981 1.00 89.31 88 LEU A O 1
ATOM 694 N N . LEU A 1 89 ? -19.520 -9.915 34.107 1.00 90.75 89 LEU A N 1
ATOM 695 C CA . LEU A 1 89 ? -18.836 -9.801 35.401 1.00 90.75 89 LEU A CA 1
ATOM 696 C C . LEU A 1 89 ? -19.449 -8.698 36.270 1.00 90.75 89 LEU A C 1
ATOM 698 O O . LEU A 1 89 ? -19.639 -8.887 37.472 1.00 90.75 89 LEU A O 1
ATOM 702 N N . LEU A 1 90 ? -19.806 -7.559 35.675 1.00 89.44 90 LEU A N 1
ATOM 703 C CA . LEU A 1 90 ? -20.476 -6.473 36.383 1.00 89.44 90 LEU A CA 1
ATOM 704 C C . LEU A 1 90 ? -21.859 -6.900 36.889 1.00 89.44 90 LEU A C 1
ATOM 706 O O . LEU A 1 90 ? -22.233 -6.540 38.007 1.00 89.44 90 LEU A O 1
ATOM 710 N N . GLN A 1 91 ? -22.605 -7.677 36.099 1.00 88.12 91 GLN A N 1
ATOM 711 C CA . GLN A 1 91 ? -23.888 -8.248 36.513 1.00 88.12 91 GLN A CA 1
ATOM 712 C C . GLN A 1 91 ? -23.721 -9.213 37.696 1.00 88.12 91 GLN A C 1
ATOM 714 O O . GLN A 1 91 ? -24.464 -9.103 38.676 1.00 88.12 91 GLN A O 1
ATOM 719 N N . LEU A 1 92 ? -22.706 -10.085 37.648 1.00 88.06 92 LEU A N 1
ATOM 720 C CA . LEU A 1 92 ? -22.361 -11.008 38.733 1.00 88.06 92 LEU A CA 1
ATOM 721 C C . LEU A 1 92 ? -22.025 -10.254 40.031 1.00 88.06 92 LEU A C 1
ATOM 723 O O . LEU A 1 92 ? -22.575 -10.563 41.085 1.00 88.06 92 LEU A O 1
ATOM 727 N N . VAL A 1 93 ? -21.160 -9.235 39.954 1.00 88.94 93 VAL A N 1
ATOM 728 C CA . VAL A 1 93 ? -20.729 -8.434 41.116 1.00 88.94 93 VAL A CA 1
ATOM 729 C C . VAL A 1 93 ? -21.888 -7.636 41.717 1.00 88.94 93 VAL A C 1
ATOM 731 O O . VAL A 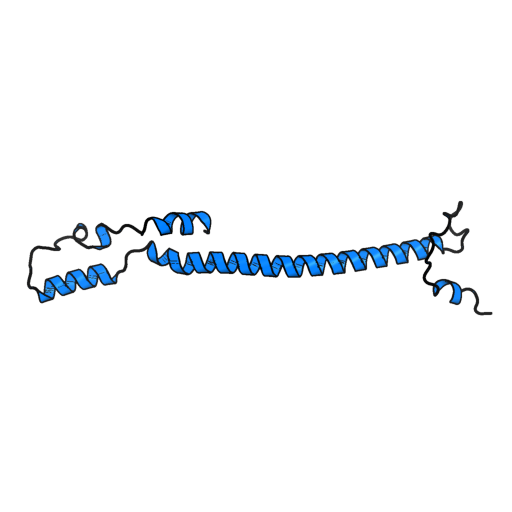1 93 ? -21.968 -7.487 42.935 1.00 88.94 93 VAL A O 1
ATOM 734 N N . LYS A 1 94 ? -22.800 -7.125 40.884 1.00 85.75 94 LYS A N 1
ATOM 735 C CA . LYS A 1 94 ? -23.963 -6.355 41.349 1.00 85.75 94 LYS A CA 1
ATOM 736 C C . LYS A 1 94 ? -25.110 -7.230 41.867 1.00 85.75 94 LYS A C 1
ATOM 738 O O . LYS A 1 94 ? -26.039 -6.683 42.456 1.00 85.75 94 LYS A O 1
ATOM 743 N N . GLY A 1 95 ? -25.079 -8.547 41.643 1.00 76.06 95 GLY A N 1
ATOM 744 C CA . GLY A 1 95 ? -26.166 -9.458 42.019 1.00 76.06 95 GLY A CA 1
ATOM 745 C C . GLY A 1 95 ? -27.491 -9.153 41.307 1.00 76.06 95 GLY A C 1
ATOM 746 O O . GLY A 1 95 ? -28.562 -9.416 41.851 1.00 76.06 95 GLY A O 1
ATOM 747 N N . VAL A 1 96 ? -27.431 -8.538 40.119 1.00 71.56 96 VAL A N 1
ATOM 748 C CA . VAL A 1 96 ? -28.616 -8.138 39.345 1.00 71.56 96 VAL A CA 1
ATOM 749 C C . VAL A 1 96 ? -29.056 -9.307 38.464 1.00 71.56 96 VAL A C 1
ATOM 751 O O . VAL A 1 96 ? -28.298 -9.774 37.625 1.00 71.56 96 VAL A O 1
ATOM 754 N N . ASN A 1 97 ? -30.302 -9.754 38.623 1.00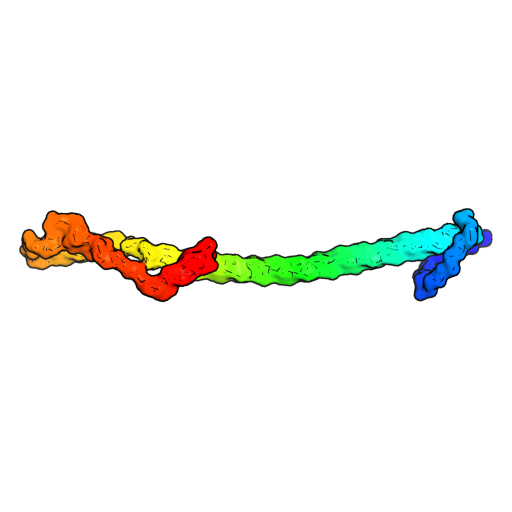 62.69 97 ASN A N 1
ATOM 755 C CA . ASN A 1 97 ? -30.855 -10.921 37.920 1.00 62.69 97 ASN A CA 1
ATOM 756 C C . ASN A 1 97 ? -31.577 -10.600 36.592 1.00 62.69 97 ASN A C 1
ATOM 758 O O . ASN A 1 97 ? -32.276 -11.471 36.089 1.00 62.69 97 ASN A O 1
ATOM 762 N N . ALA A 1 98 ? -31.496 -9.376 36.050 1.00 62.41 98 ALA A N 1
ATOM 763 C CA . ALA A 1 98 ? -32.459 -8.946 35.022 1.00 62.41 98 ALA A CA 1
ATOM 764 C C . ALA A 1 98 ? -31.925 -8.153 33.814 1.00 62.41 98 ALA A C 1
ATOM 766 O O . ALA A 1 98 ? -32.710 -7.920 32.899 1.00 62.41 98 ALA A O 1
ATOM 767 N N . THR A 1 99 ? -30.662 -7.713 33.773 1.00 70.38 99 THR A N 1
ATOM 768 C CA . THR A 1 99 ? -30.184 -6.823 32.691 1.00 70.38 99 THR A CA 1
ATOM 769 C C . THR A 1 99 ? -29.707 -7.542 31.434 1.00 70.38 99 THR A C 1
ATOM 771 O O . THR A 1 99 ? -29.876 -6.998 30.353 1.00 70.38 99 THR A O 1
ATOM 774 N N . ILE A 1 100 ? -29.134 -8.738 31.564 1.00 80.00 100 ILE A N 1
ATOM 775 C CA . ILE A 1 100 ? -28.657 -9.554 30.443 1.00 80.00 100 ILE A CA 1
ATOM 776 C C . ILE A 1 100 ? -29.238 -10.948 30.643 1.00 80.00 100 ILE A C 1
ATOM 778 O O . ILE A 1 100 ? -28.800 -11.671 31.543 1.00 80.00 100 ILE A O 1
ATOM 782 N N . ASN A 1 101 ? -30.261 -11.292 29.858 1.00 83.12 101 ASN A N 1
ATOM 783 C CA . ASN A 1 101 ? -30.938 -12.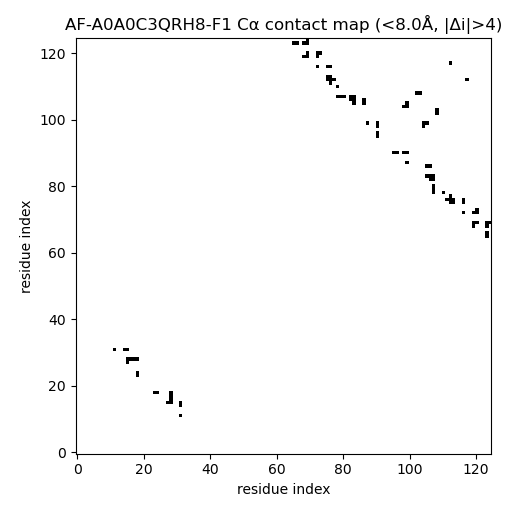593 29.927 1.00 83.12 101 ASN A CA 1
ATOM 784 C C . ASN A 1 101 ? -30.708 -13.427 28.661 1.00 83.12 101 ASN A C 1
ATOM 786 O O . ASN A 1 101 ? -30.754 -14.655 28.718 1.00 83.12 101 ASN A O 1
ATOM 790 N N . PHE A 1 102 ? -30.453 -12.764 27.533 1.00 83.06 102 PHE A N 1
ATOM 791 C CA . PHE A 1 102 ? -30.200 -13.387 26.237 1.00 83.06 102 PHE A CA 1
ATOM 792 C C . PHE A 1 102 ? -28.971 -12.766 25.568 1.00 83.06 102 PHE A C 1
ATOM 794 O O . PHE A 1 102 ? -28.566 -11.659 25.913 1.00 83.06 102 PHE A O 1
ATOM 801 N N . GLU A 1 103 ? -28.406 -13.445 24.565 1.00 82.06 103 GLU A N 1
ATOM 802 C CA . GLU A 1 103 ? -27.277 -12.914 23.777 1.00 82.06 103 GLU A CA 1
ATOM 803 C C . GLU A 1 103 ? -27.589 -11.553 23.133 1.00 82.06 103 GLU A C 1
ATOM 805 O O . GLU A 1 103 ? -26.698 -10.729 22.977 1.00 82.06 103 GLU A O 1
ATOM 810 N N . ALA A 1 104 ? -28.858 -11.276 22.816 1.00 84.25 104 ALA A N 1
ATOM 811 C CA . ALA A 1 104 ? -29.286 -9.991 22.260 1.00 84.25 104 ALA A CA 1
ATOM 812 C C . ALA A 1 104 ? -29.149 -8.804 23.238 1.00 84.25 104 ALA A C 1
ATOM 814 O O . ALA A 1 104 ? -29.154 -7.659 22.791 1.00 84.25 104 ALA A O 1
ATOM 815 N N . ASP A 1 105 ? -29.022 -9.065 24.544 1.00 84.44 105 ASP A N 1
ATOM 816 C CA . ASP A 1 105 ? -28.813 -8.036 25.571 1.00 84.44 105 ASP A CA 1
ATOM 817 C C . ASP A 1 105 ? -27.319 -7.710 25.776 1.00 84.44 105 ASP A C 1
ATOM 819 O O . ASP A 1 105 ? -26.975 -6.818 26.557 1.00 84.44 105 ASP A O 1
ATOM 823 N N . LEU A 1 106 ? -26.416 -8.446 25.116 1.00 87.38 106 LEU A N 1
ATOM 824 C CA . LEU A 1 106 ? -24.978 -8.221 25.214 1.00 87.38 106 LEU A CA 1
ATOM 825 C C . LEU A 1 106 ? -24.566 -6.948 24.456 1.00 87.38 106 LEU A C 1
ATOM 827 O O . LEU A 1 106 ? -25.132 -6.641 23.402 1.00 87.38 106 LEU A O 1
ATOM 831 N N . PRO A 1 107 ? -23.561 -6.201 24.949 1.00 86.88 107 PRO A N 1
ATOM 832 C CA . PRO A 1 107 ? -23.078 -4.997 24.274 1.00 86.88 107 PRO A CA 1
ATOM 833 C C . PRO A 1 107 ? -22.593 -5.277 22.841 1.00 86.88 107 PRO A C 1
ATOM 835 O O . PRO A 1 107 ? -22.781 -4.433 21.961 1.00 86.88 107 PRO A O 1
ATOM 838 N N . SER A 1 108 ? -22.073 -6.478 22.573 1.00 87.06 108 SER A N 1
ATOM 839 C CA . SER A 1 108 ? -21.716 -6.943 21.230 1.00 87.06 108 SER A CA 1
ATOM 840 C C . SER A 1 108 ? -22.868 -6.937 20.221 1.00 87.06 108 SER A C 1
ATOM 842 O O . SER A 1 108 ? -22.643 -6.662 19.042 1.00 87.06 108 SER A O 1
ATOM 844 N N . ALA A 1 109 ? -24.110 -7.176 20.656 1.00 86.38 109 ALA A N 1
ATOM 845 C CA . ALA A 1 109 ? -25.270 -7.280 19.770 1.00 86.38 109 ALA A CA 1
ATOM 846 C C . ALA A 1 109 ? -25.651 -5.944 19.105 1.00 86.38 109 ALA A C 1
ATOM 848 O O . ALA A 1 109 ? -26.282 -5.933 18.048 1.00 86.38 109 ALA A O 1
ATOM 849 N N . THR A 1 110 ? -25.255 -4.814 19.702 1.00 85.56 110 THR A N 1
ATOM 850 C CA . THR A 1 110 ? -25.498 -3.457 19.168 1.00 85.56 110 THR A CA 1
ATOM 851 C C . THR A 1 110 ? -24.220 -2.831 18.597 1.00 85.56 110 THR A C 1
ATOM 853 O O . THR A 1 110 ? -24.165 -1.628 18.334 1.00 85.56 110 THR A O 1
ATOM 856 N N . PHE A 1 111 ? -23.167 -3.629 18.402 1.00 88.81 111 PHE A N 1
ATOM 857 C CA . PHE A 1 111 ? -21.895 -3.124 17.910 1.00 88.81 111 PHE A CA 1
ATOM 858 C C . PHE A 1 111 ? -22.040 -2.455 16.539 1.00 88.81 111 PHE A C 1
ATOM 860 O O . PHE A 1 111 ? -22.647 -2.986 15.608 1.00 88.81 111 PHE A O 1
ATOM 867 N N . SER A 1 112 ? -21.423 -1.283 16.416 1.00 88.25 112 SER A N 1
ATOM 868 C CA . SER A 1 112 ? -21.284 -0.570 15.156 1.00 88.25 112 SER A CA 1
ATOM 869 C C . SER A 1 112 ? -19.886 0.047 15.086 1.00 88.25 112 SER A C 1
ATOM 871 O O . SER A 1 112 ? -19.531 0.832 15.974 1.00 88.25 112 SER A O 1
ATOM 873 N N . PRO A 1 113 ? -19.082 -0.288 14.060 1.00 85.94 113 PRO A N 1
ATOM 874 C CA . PRO A 1 113 ? -17.777 0.317 13.858 1.00 85.94 113 PRO A CA 1
ATOM 875 C C . PRO A 1 113 ? -17.871 1.846 13.734 1.00 85.94 113 PRO A C 1
ATOM 877 O O . PRO A 1 113 ? -18.830 2.365 13.149 1.00 85.94 113 PRO A O 1
ATOM 880 N N . PRO A 1 114 ? -16.847 2.590 14.185 1.00 88.00 114 PRO A N 1
ATOM 881 C CA . PRO A 1 114 ? -16.750 4.023 13.938 1.00 88.00 114 PRO A CA 1
ATOM 882 C C . PRO A 1 114 ? -16.885 4.376 12.446 1.00 88.00 114 PRO A C 1
ATOM 884 O O . PRO A 1 114 ? -16.215 3.801 11.588 1.00 88.00 114 PRO A O 1
ATOM 887 N N . SER A 1 115 ? -17.707 5.381 12.125 1.00 85.94 115 SER A N 1
ATOM 888 C CA . SER A 1 115 ? -18.031 5.764 10.737 1.00 85.94 115 SER A CA 1
ATOM 889 C C . SER A 1 115 ? -16.814 6.152 9.882 1.00 85.94 115 SER A C 1
ATOM 891 O O . SER A 1 115 ? -16.819 5.962 8.667 1.00 85.94 115 SER A O 1
ATOM 893 N N . ALA A 1 116 ? -15.746 6.650 10.508 1.00 86.25 116 ALA A N 1
ATOM 894 C CA . ALA A 1 116 ? -14.503 7.023 9.834 1.00 86.25 116 ALA A CA 1
ATOM 895 C C . ALA A 1 116 ? -13.682 5.821 9.326 1.00 86.25 116 ALA A C 1
ATOM 897 O O . ALA A 1 116 ? -12.789 5.999 8.503 1.00 86.25 116 ALA A O 1
ATOM 898 N N . ILE A 1 117 ? -13.972 4.605 9.797 1.00 89.25 117 ILE A N 1
ATOM 899 C CA . ILE A 1 117 ? -13.163 3.406 9.535 1.00 89.25 117 ILE A CA 1
ATOM 900 C C . ILE A 1 117 ? -13.610 2.663 8.271 1.00 89.25 117 ILE A C 1
ATOM 902 O O . ILE A 1 117 ? -12.781 2.056 7.588 1.00 89.25 117 ILE A O 1
ATOM 906 N N . TYR A 1 118 ? -14.890 2.774 7.906 1.00 85.19 118 TYR A N 1
ATOM 907 C CA . TYR A 1 118 ? -15.428 2.217 6.663 1.00 85.19 118 TYR A CA 1
ATOM 908 C C . TYR A 1 118 ? -14.676 2.682 5.408 1.00 85.19 118 TYR A C 1
ATOM 910 O O . TYR A 1 118 ? -14.227 1.820 4.655 1.00 85.19 118 TYR A O 1
ATOM 918 N N . PRO A 1 119 ? -14.482 3.994 5.149 1.00 85.62 119 PRO A N 1
ATOM 919 C CA . PRO A 1 119 ? -13.796 4.422 3.933 1.00 85.62 119 PRO A CA 1
ATOM 920 C C . PRO A 1 119 ? -12.337 3.964 3.894 1.00 85.62 119 PRO A C 1
ATOM 922 O O . PRO A 1 119 ? -11.848 3.651 2.819 1.00 85.62 119 PRO A O 1
ATOM 925 N N . VAL A 1 120 ? -11.653 3.866 5.039 1.00 85.38 120 VAL A N 1
ATOM 926 C CA . VAL A 1 120 ? -10.270 3.367 5.100 1.00 85.38 120 VAL A CA 1
ATOM 927 C C . VAL A 1 120 ? -10.220 1.899 4.671 1.00 85.38 120 VAL A C 1
ATOM 929 O O . VAL A 1 120 ? -9.450 1.539 3.788 1.00 85.38 120 VAL A O 1
ATOM 932 N N . ASN A 1 121 ? -11.093 1.057 5.223 1.00 84.50 121 ASN A N 1
ATOM 933 C CA . ASN A 1 121 ? -11.109 -0.365 4.879 1.00 84.50 121 ASN A CA 1
ATOM 934 C C . ASN A 1 121 ? -11.672 -0.649 3.482 1.00 84.50 121 ASN A C 1
ATOM 936 O O . ASN A 1 121 ? -11.328 -1.666 2.905 1.00 84.50 121 ASN A O 1
ATOM 940 N N . ILE A 1 122 ? -12.509 0.221 2.913 1.00 83.81 122 ILE A N 1
ATOM 941 C CA . ILE A 1 122 ? -13.018 0.047 1.542 1.00 83.81 122 ILE A CA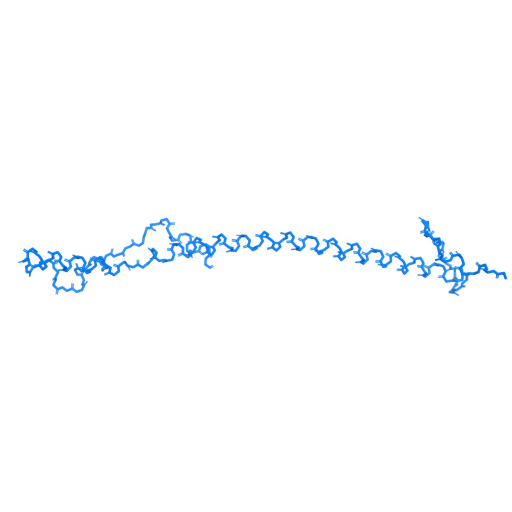 1
ATOM 942 C C . ILE A 1 122 ? -12.013 0.554 0.502 1.00 83.81 122 ILE A C 1
ATOM 944 O O . ILE A 1 122 ? -11.883 -0.038 -0.563 1.00 83.81 122 ILE A O 1
ATOM 948 N N . LEU A 1 123 ? -11.327 1.666 0.781 1.00 81.06 123 LEU A N 1
ATOM 949 C CA . LEU A 1 123 ? -10.438 2.313 -0.185 1.00 81.06 123 LEU A CA 1
ATOM 950 C C . LEU A 1 123 ? -9.062 1.643 -0.266 1.00 81.06 123 LEU A C 1
ATOM 952 O O . LEU A 1 123 ? -8.419 1.718 -1.311 1.00 81.06 123 LEU A O 1
ATOM 956 N N . PHE A 1 124 ? -8.601 1.036 0.830 1.00 77.31 124 PHE A N 1
ATOM 957 C CA . PHE A 1 124 ? -7.247 0.488 0.928 1.00 77.31 124 PHE A CA 1
ATOM 958 C C . PHE A 1 124 ? -7.174 -1.046 0.918 1.00 77.31 124 PHE A C 1
ATOM 960 O O . PHE A 1 124 ? -6.051 -1.547 0.910 1.00 77.31 124 PHE A O 1
ATOM 967 N N . ALA A 1 125 ? -8.310 -1.762 0.921 1.00 63.69 125 ALA A N 1
ATOM 968 C CA . ALA A 1 125 ? -8.383 -3.232 0.861 1.00 63.69 125 ALA A CA 1
ATOM 969 C C . ALA A 1 125 ? -8.106 -3.827 -0.526 1.00 63.69 125 ALA A C 1
ATOM 971 O O . ALA A 1 125 ? -8.370 -3.149 -1.545 1.00 63.69 125 ALA A O 1
#

Secondary structure (DSSP, 8-state):
--HHHHGGGS---SPPPPPSSTTTTSSHHHHHHHHHHHHHHHHHHHHHHHHHHHHHHHHHHHHHHHHHHHHHHSGGGS--HHHHHHHHHHHHHHT-SSS--SGGGSGGGG----TTHHHHHHHH-

pLDDT: mean 82.18, std 13.56, range [37.59, 96.56]

Solvent-accessible surface area (backbone atoms only — not comparable to full-atom values): 7666 Å² total; per-residue (Å²): 135,76,65,78,70,59,64,78,69,59,81,77,88,63,87,69,78,82,63,96,46,94,62,73,71,74,49,53,57,57,53,51,50,51,51,51,49,52,51,50,52,50,51,49,51,54,50,51,50,54,53,47,55,55,50,49,54,52,51,50,52,51,52,48,53,40,50,49,53,42,69,65,46,55,63,55,70,48,76,64,75,61,55,43,54,50,54,52,51,51,34,62,77,67,69,56,92,74,80,67,88,51,75,78,55,33,65,63,65,73,64,74,58,61,80,80,47,55,61,53,56,65,73,58,103